Protein AF-A0A0S3SK06-F1 (afdb_monomer_lite)

Organism: NCBI:txid157739

Radius of gyration: 12.37 Å; chains: 1; bounding box: 25×28×30 Å

InterPro domains:
  IPR038765 Papain-like cysteine peptidase superfamily [SSF54001] (20-65)

Structure (mmCIF, N/CA/C/O backbone):
data_AF-A0A0S3SK06-F1
#
_entry.id   AF-A0A0S3SK06-F1
#
loop_
_atom_site.group_PDB
_atom_site.id
_atom_site.type_symbol
_atom_site.label_atom_id
_atom_site.label_alt_id
_atom_site.label_comp_id
_atom_site.label_asym_id
_atom_site.label_entity_id
_atom_site.label_seq_id
_atom_site.pdbx_PDB_ins_code
_at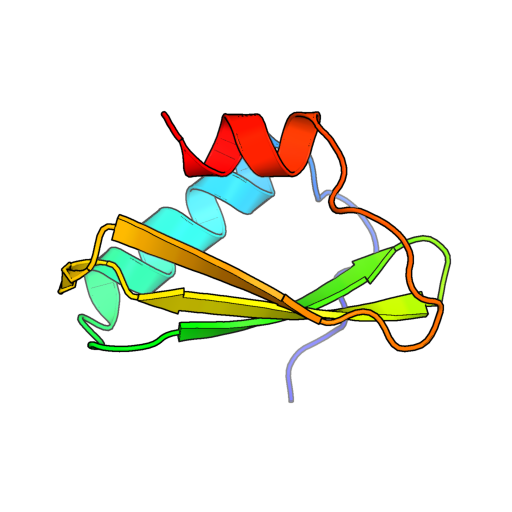om_site.Cartn_x
_atom_site.Cartn_y
_atom_site.Cartn_z
_atom_site.occupancy
_atom_site.B_iso_or_equiv
_atom_site.auth_seq_id
_atom_site.auth_comp_id
_atom_site.auth_asym_id
_atom_site.auth_atom_id
_atom_site.pdbx_PDB_model_num
ATOM 1 N N . PRO A 1 1 ? -6.933 17.369 -2.619 1.00 41.12 1 PRO A N 1
ATOM 2 C CA . PRO A 1 1 ? -6.070 16.605 -3.551 1.00 41.12 1 PRO A CA 1
ATOM 3 C C . PRO A 1 1 ? -4.591 16.873 -3.230 1.00 41.12 1 PRO A C 1
ATOM 5 O O . PRO A 1 1 ? -4.020 17.849 -3.703 1.00 41.12 1 PRO A O 1
ATOM 8 N N . GLN A 1 2 ? -4.012 16.0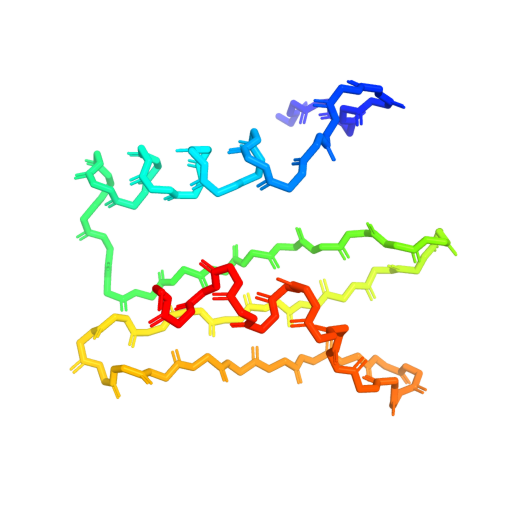76 -2.329 1.00 33.44 2 GLN A N 1
ATOM 9 C CA . GLN A 1 2 ? -2.639 16.267 -1.856 1.00 33.44 2 GLN A CA 1
ATOM 10 C C . GLN A 1 2 ? -1.667 15.384 -2.646 1.00 33.44 2 GLN A C 1
ATOM 12 O O . GLN A 1 2 ? -1.782 14.164 -2.640 1.00 33.44 2 GLN A O 1
ATOM 17 N N . THR A 1 3 ? -0.767 16.068 -3.358 1.00 43.62 3 THR A N 1
ATOM 18 C CA . THR A 1 3 ? 0.600 15.697 -3.767 1.00 43.62 3 THR A CA 1
ATOM 19 C C . THR A 1 3 ? 0.937 14.206 -3.888 1.00 43.62 3 THR A C 1
ATOM 21 O O . THR A 1 3 ? 1.106 13.509 -2.891 1.00 43.62 3 THR A O 1
ATOM 24 N N . ILE A 1 4 ? 1.196 13.764 -5.123 1.00 45.34 4 ILE A N 1
ATOM 25 C CA . ILE A 1 4 ? 2.009 12.574 -5.412 1.00 45.34 4 ILE A CA 1
ATOM 26 C C . ILE A 1 4 ? 3.392 12.837 -4.800 1.00 45.34 4 ILE A C 1
ATOM 28 O O . ILE A 1 4 ? 4.126 13.691 -5.291 1.00 45.34 4 ILE A O 1
ATOM 32 N N . GLN A 1 5 ? 3.709 12.184 -3.682 1.00 47.78 5 GLN A N 1
ATOM 33 C CA . GLN A 1 5 ? 4.942 12.430 -2.936 1.00 47.78 5 GLN A CA 1
ATOM 34 C C . GLN A 1 5 ? 6.150 11.910 -3.753 1.00 47.78 5 GLN A C 1
ATOM 36 O O . GLN A 1 5 ? 6.258 10.694 -3.937 1.00 47.78 5 GLN A O 1
ATOM 41 N N . PRO A 1 6 ? 7.041 12.779 -4.281 1.00 46.44 6 PRO A N 1
ATOM 42 C CA . PRO A 1 6 ? 8.018 12.383 -5.305 1.00 46.44 6 PRO A CA 1
ATOM 43 C C . PRO A 1 6 ? 9.322 11.778 -4.751 1.00 46.44 6 PRO A C 1
ATOM 45 O O . PRO A 1 6 ? 10.138 11.281 -5.522 1.00 46.44 6 PRO A O 1
ATOM 48 N N . SER A 1 7 ? 9.555 11.801 -3.435 1.00 48.00 7 SER A N 1
ATOM 49 C CA . SER A 1 7 ? 10.775 11.286 -2.795 1.00 48.00 7 SER A CA 1
ATOM 50 C C . SER A 1 7 ? 10.516 10.935 -1.320 1.00 48.00 7 SER A C 1
ATOM 52 O O . SER A 1 7 ? 9.672 11.556 -0.678 1.00 48.00 7 SER A O 1
ATOM 54 N N . GLY A 1 8 ? 11.202 9.913 -0.781 1.00 55.22 8 GLY A N 1
ATOM 55 C CA . GLY A 1 8 ? 11.095 9.516 0.642 1.00 55.22 8 GLY A CA 1
ATOM 56 C C . GLY A 1 8 ? 10.205 8.301 0.967 1.00 55.22 8 GLY A C 1
ATOM 57 O O . GLY A 1 8 ? 9.993 7.978 2.135 1.00 55.22 8 GLY A O 1
ATOM 58 N N . ASN A 1 9 ? 9.717 7.579 -0.044 1.00 70.38 9 ASN A N 1
ATOM 59 C CA . ASN A 1 9 ? 8.854 6.405 0.133 1.00 70.38 9 ASN A CA 1
ATOM 60 C C . ASN A 1 9 ? 9.656 5.102 0.314 1.00 70.38 9 ASN A C 1
ATOM 62 O O . ASN A 1 9 ? 9.594 4.200 -0.530 1.00 70.38 9 ASN A O 1
ATOM 66 N N . THR A 1 10 ? 10.425 5.001 1.403 1.00 82.19 10 THR A N 1
ATOM 67 C CA . THR A 1 10 ? 11.012 3.721 1.832 1.00 82.19 10 THR A CA 1
ATOM 68 C C . THR A 1 10 ? 9.902 2.707 2.137 1.00 82.19 10 THR A C 1
ATOM 70 O O . THR A 1 10 ? 8.739 3.068 2.327 1.00 82.19 10 THR A O 1
ATOM 73 N N . LEU A 1 11 ? 10.229 1.412 2.179 1.00 79.56 11 LEU A N 1
ATOM 74 C CA . LEU A 1 11 ? 9.238 0.389 2.539 1.00 79.56 11 LEU A CA 1
ATOM 75 C C . LEU A 1 11 ? 8.645 0.651 3.935 1.00 79.56 11 LEU A C 1
ATOM 77 O O . LEU A 1 11 ? 7.440 0.540 4.129 1.00 79.56 11 LEU A O 1
ATOM 81 N N . GLN A 1 12 ? 9.489 1.091 4.871 1.00 83.06 12 GLN A N 1
ATOM 82 C CA . GLN A 1 12 ? 9.100 1.429 6.240 1.00 83.06 12 GLN A CA 1
ATOM 83 C C . GLN A 1 12 ? 8.159 2.635 6.302 1.00 83.06 12 GLN A C 1
ATOM 85 O O . GLN A 1 12 ? 7.172 2.585 7.030 1.00 83.06 12 GLN A O 1
ATOM 90 N N . SER A 1 13 ? 8.408 3.701 5.528 1.00 84.25 13 SER A N 1
ATOM 91 C CA . SER A 1 13 ? 7.513 4.865 5.537 1.00 84.25 13 SER A CA 1
ATOM 92 C C . SER A 1 13 ? 6.151 4.543 4.920 1.00 84.25 13 SER A C 1
ATOM 94 O O . SER A 1 13 ? 5.129 4.967 5.455 1.00 84.25 13 SER A O 1
ATOM 96 N N . LYS A 1 14 ? 6.112 3.707 3.871 1.00 83.56 14 LYS A N 1
ATOM 97 C CA . LYS A 1 14 ? 4.860 3.178 3.300 1.00 83.56 14 LYS A CA 1
ATOM 98 C C . LYS A 1 14 ? 4.085 2.337 4.314 1.00 83.56 14 LYS A C 1
ATOM 100 O O . LYS A 1 14 ? 2.876 2.511 4.449 1.00 83.56 14 LYS A O 1
ATOM 105 N N . GLN A 1 15 ? 4.775 1.443 5.022 1.00 84.69 15 GLN A N 1
ATOM 106 C CA . GLN A 1 15 ? 4.169 0.596 6.046 1.00 84.69 15 GLN A CA 1
ATOM 107 C C . GLN A 1 15 ? 3.590 1.435 7.184 1.00 84.69 15 GLN A C 1
ATOM 109 O O . GLN A 1 15 ? 2.425 1.265 7.530 1.00 84.69 15 GLN A O 1
ATOM 114 N N . HIS A 1 16 ? 4.379 2.370 7.715 1.00 86.50 16 HIS A N 1
ATOM 115 C CA . HIS A 1 16 ? 3.955 3.246 8.797 1.00 86.50 16 HIS A CA 1
ATOM 116 C C . HIS A 1 16 ? 2.758 4.111 8.387 1.00 86.50 16 HIS A C 1
ATOM 118 O O . HIS A 1 16 ? 1.780 4.184 9.122 1.00 86.50 16 HIS A O 1
ATOM 124 N N . TYR A 1 17 ? 2.782 4.688 7.180 1.00 87.25 17 TYR A N 1
ATOM 125 C CA . TYR A 1 17 ? 1.654 5.452 6.647 1.00 87.25 17 TYR A CA 1
ATOM 126 C C . TYR A 1 17 ? 0.363 4.626 6.608 1.00 87.25 17 TYR A C 1
ATOM 128 O O . TYR A 1 17 ? -0.668 5.073 7.107 1.00 87.25 17 TYR A O 1
ATOM 136 N N . LEU A 1 18 ? 0.418 3.413 6.045 1.00 86.56 18 LEU A N 1
ATOM 137 C CA . LEU A 1 18 ? -0.752 2.540 5.972 1.00 86.56 18 LEU A CA 1
ATOM 138 C C . LEU A 1 18 ? -1.237 2.140 7.367 1.00 86.56 18 LEU A C 1
ATOM 140 O O . LEU A 1 18 ? -2.438 2.163 7.606 1.00 86.56 18 LEU A O 1
ATOM 144 N N . GLN A 1 19 ? -0.329 1.800 8.284 1.00 87.62 19 GLN A N 1
ATOM 145 C CA . GLN A 1 19 ? -0.678 1.430 9.657 1.00 87.62 19 GLN A CA 1
ATOM 146 C C . GLN A 1 19 ? -1.392 2.571 10.387 1.00 87.62 19 GLN A C 1
ATOM 148 O O . GLN A 1 19 ? -2.509 2.365 10.856 1.00 87.62 19 GLN A O 1
ATOM 153 N N . THR A 1 20 ? -0.802 3.768 10.416 1.00 89.81 20 THR A N 1
ATOM 154 C CA . THR A 1 20 ? -1.392 4.947 11.067 1.00 89.81 20 THR A CA 1
ATOM 155 C C . THR A 1 20 ? -2.741 5.298 10.447 1.00 89.81 20 THR A C 1
ATOM 157 O O . THR A 1 20 ? -3.735 5.446 11.151 1.00 89.81 20 THR A O 1
ATOM 160 N N . TRP A 1 21 ? -2.818 5.343 9.113 1.00 89.00 21 TRP A N 1
ATOM 161 C CA . TRP A 1 21 ? -4.064 5.671 8.424 1.00 89.00 21 TRP A CA 1
ATOM 162 C C . TRP A 1 21 ? -5.175 4.648 8.689 1.00 89.00 21 TRP A C 1
ATOM 164 O O . TRP A 1 21 ? -6.340 5.022 8.867 1.00 89.00 21 TRP A O 1
ATOM 174 N N . MET A 1 22 ? -4.842 3.354 8.724 1.00 91.00 22 MET A N 1
ATOM 175 C CA . MET A 1 22 ? -5.812 2.305 9.031 1.00 91.00 22 MET A CA 1
ATOM 176 C C . MET A 1 22 ? -6.289 2.382 10.485 1.00 91.00 22 MET A C 1
ATOM 178 O O . MET A 1 22 ? -7.500 2.314 10.707 1.00 91.00 22 MET A O 1
ATOM 182 N N . ASP A 1 23 ? -5.374 2.575 11.438 1.00 91.50 23 ASP A N 1
ATOM 183 C CA . ASP A 1 23 ? -5.679 2.658 12.871 1.00 91.50 23 ASP A CA 1
ATOM 184 C C . ASP A 1 23 ? -6.579 3.857 13.211 1.00 91.50 23 ASP A C 1
ATOM 186 O O . ASP A 1 23 ? -7.570 3.725 13.935 1.00 91.50 23 ASP A O 1
ATOM 190 N N . GLU A 1 24 ? -6.310 5.017 12.608 1.00 93.38 24 GLU A N 1
ATOM 191 C CA . GLU A 1 24 ? -7.100 6.231 12.825 1.00 93.38 24 GLU A CA 1
ATOM 192 C C . GLU A 1 24 ? -8.497 6.142 12.198 1.00 93.38 24 GLU A C 1
ATOM 194 O O . GLU A 1 24 ? -9.494 6.540 12.805 1.00 93.38 24 GLU A O 1
ATOM 199 N N . SER A 1 25 ? -8.594 5.629 10.969 1.00 93.44 25 SER A N 1
ATOM 200 C CA . SER A 1 25 ? -9.840 5.702 10.195 1.00 93.44 25 SER A CA 1
ATOM 201 C C . SER A 1 25 ? -10.803 4.532 10.413 1.00 93.44 25 SER A C 1
ATOM 203 O O . SER A 1 25 ? -11.989 4.682 10.103 1.00 93.44 25 SER A O 1
ATOM 205 N N . LYS A 1 26 ? -10.320 3.389 10.929 1.00 93.81 26 LYS A N 1
ATOM 206 C CA . LYS A 1 26 ? -11.113 2.209 11.341 1.00 93.81 26 LYS A CA 1
ATOM 207 C C . LYS A 1 26 ? -12.171 1.778 10.315 1.00 93.81 26 LYS A C 1
ATOM 209 O O . LYS A 1 26 ? -13.325 1.515 10.656 1.00 93.81 26 LYS A O 1
ATOM 214 N N . ARG A 1 27 ? -11.797 1.752 9.034 1.00 94.94 27 ARG A N 1
ATOM 215 C CA . ARG A 1 27 ? -12.676 1.375 7.920 1.00 94.94 27 ARG A CA 1
ATOM 216 C C . ARG A 1 27 ? -12.680 -0.138 7.718 1.00 94.94 27 ARG A C 1
ATOM 218 O O . ARG A 1 27 ? -11.705 -0.827 7.993 1.00 94.94 27 ARG A O 1
ATOM 225 N N . ASP A 1 28 ? -13.775 -0.652 7.167 1.00 95.69 28 ASP A N 1
ATOM 226 C CA . ASP A 1 28 ? -13.882 -2.075 6.821 1.00 95.69 28 ASP A CA 1
ATOM 227 C C . ASP A 1 28 ? -13.097 -2.443 5.555 1.00 95.69 28 ASP A C 1
ATOM 229 O O . ASP A 1 28 ? -12.655 -3.584 5.399 1.00 95.69 28 ASP A O 1
ATOM 233 N N . VAL A 1 29 ? -12.942 -1.477 4.645 1.00 95.25 29 VAL A N 1
ATOM 234 C CA . VAL A 1 29 ? -12.282 -1.633 3.347 1.00 95.25 29 VAL A CA 1
ATOM 235 C C . VAL A 1 29 ? -11.446 -0.395 3.056 1.00 95.25 29 VAL A C 1
ATOM 237 O O . VAL A 1 29 ? -11.918 0.733 3.213 1.00 95.25 29 VAL A O 1
ATOM 240 N N . TYR A 1 30 ? -10.227 -0.615 2.573 1.00 94.12 30 TYR A N 1
ATOM 241 C CA . TYR A 1 30 ? -9.296 0.437 2.185 1.00 94.12 30 TYR A CA 1
ATOM 242 C C . TYR A 1 30 ? -8.949 0.314 0.707 1.00 94.12 30 TYR A C 1
ATOM 244 O O . TYR A 1 30 ? -8.482 -0.733 0.257 1.00 94.12 30 TYR A O 1
ATOM 252 N N . ILE A 1 31 ? -9.167 1.398 -0.038 1.00 94.56 31 ILE A N 1
ATOM 253 C CA . ILE A 1 31 ? -8.823 1.508 -1.456 1.00 94.56 31 ILE A CA 1
ATOM 254 C C . ILE A 1 31 ? -7.523 2.300 -1.550 1.00 94.56 31 ILE A C 1
ATOM 256 O O . ILE A 1 31 ? -7.497 3.497 -1.270 1.00 94.56 31 ILE A O 1
ATOM 260 N N . VAL A 1 32 ? -6.443 1.619 -1.921 1.00 91.75 32 VAL A N 1
ATOM 261 C CA . VAL A 1 32 ? -5.087 2.165 -1.918 1.00 91.75 32 VAL A CA 1
ATOM 262 C C . VAL A 1 32 ? -4.597 2.281 -3.363 1.00 91.75 32 VAL A C 1
ATOM 264 O O . VAL A 1 32 ? -4.187 1.274 -3.954 1.00 91.75 32 VAL A O 1
ATOM 267 N N . PRO A 1 33 ? -4.648 3.479 -3.971 1.00 91.50 33 PRO A N 1
ATOM 268 C CA . PRO A 1 33 ? -4.008 3.705 -5.258 1.00 91.50 33 PRO A CA 1
ATOM 269 C C . PRO A 1 33 ? -2.488 3.622 -5.084 1.00 91.50 33 PRO A C 1
ATOM 271 O O . PRO A 1 33 ? -1.914 4.234 -4.184 1.00 91.50 33 PRO A O 1
ATOM 274 N N . TYR A 1 34 ? -1.831 2.859 -5.950 1.00 86.88 34 TYR A N 1
ATOM 275 C CA . TYR A 1 34 ? -0.394 2.616 -5.897 1.00 86.88 34 TYR A CA 1
ATOM 276 C C . TYR A 1 34 ? 0.244 2.939 -7.246 1.00 86.88 34 TYR A C 1
ATOM 278 O O . TYR A 1 34 ? -0.250 2.496 -8.281 1.00 86.88 34 TYR A O 1
ATOM 286 N N . ILE A 1 35 ? 1.339 3.701 -7.243 1.00 86.50 35 ILE A N 1
ATOM 287 C CA . ILE A 1 35 ? 2.089 4.044 -8.455 1.00 86.50 35 ILE A CA 1
ATOM 288 C C . ILE A 1 35 ? 3.486 3.426 -8.408 1.00 86.50 35 ILE A C 1
ATOM 290 O O . ILE A 1 35 ? 4.218 3.577 -7.429 1.00 86.50 35 ILE A O 1
ATOM 294 N N . ASP A 1 36 ? 3.866 2.740 -9.484 1.00 83.06 36 ASP A N 1
ATOM 295 C CA . ASP A 1 36 ? 5.196 2.156 -9.660 1.00 83.06 36 ASP A CA 1
ATOM 296 C C . ASP A 1 36 ? 5.617 2.225 -11.125 1.00 83.06 36 ASP A C 1
ATOM 298 O O . ASP A 1 36 ? 4.882 1.797 -12.014 1.00 83.06 36 ASP A O 1
ATOM 302 N N . GLY A 1 37 ? 6.793 2.801 -11.390 1.00 86.38 37 GLY A N 1
ATOM 303 C CA . GLY A 1 37 ? 7.299 2.975 -12.756 1.00 86.38 37 GLY A CA 1
ATOM 304 C C . GLY A 1 37 ? 6.302 3.678 -13.684 1.00 86.38 37 GLY A C 1
ATOM 305 O O . GLY A 1 37 ? 6.067 3.207 -14.795 1.00 86.38 37 GLY A O 1
ATOM 306 N N . SER A 1 38 ? 5.662 4.749 -13.200 1.00 87.50 38 SER A N 1
ATOM 307 C CA . SER A 1 38 ? 4.624 5.515 -13.915 1.00 87.50 38 SER A CA 1
ATOM 308 C C . SER A 1 38 ? 3.359 4.726 -14.275 1.00 87.50 38 SER A C 1
ATOM 310 O O . SER A 1 38 ? 2.553 5.180 -15.085 1.00 87.50 38 SER A O 1
ATOM 312 N N . HIS A 1 39 ? 3.152 3.558 -13.666 1.00 90.25 39 HIS A N 1
ATOM 313 C CA . HIS A 1 39 ? 1.958 2.750 -13.851 1.00 90.25 39 HIS A CA 1
ATOM 314 C C . HIS A 1 39 ? 1.115 2.727 -12.574 1.00 90.25 39 HIS A C 1
ATOM 316 O O . HIS A 1 39 ? 1.607 2.372 -11.502 1.00 90.25 39 HIS A O 1
ATOM 322 N N . TRP A 1 40 ? -0.161 3.096 -12.704 1.00 93.19 40 TRP A N 1
ATOM 323 C CA . TRP A 1 40 ? -1.132 3.029 -11.615 1.00 93.19 40 TRP A CA 1
ATOM 324 C C . TRP A 1 40 ? -1.703 1.626 -11.454 1.00 93.19 40 TRP A C 1
ATOM 326 O O . TRP A 1 40 ? -2.078 0.956 -12.416 1.00 93.19 40 TRP A O 1
ATOM 336 N N . GLN A 1 41 ? -1.795 1.213 -10.202 1.00 92.88 41 GLN A N 1
ATOM 337 C CA . GLN A 1 41 ? -2.312 -0.062 -9.743 1.00 92.88 41 GLN A CA 1
ATOM 338 C C . GLN A 1 41 ? -3.251 0.209 -8.570 1.00 92.88 41 GLN A C 1
ATOM 340 O O . GLN A 1 41 ? -3.181 1.261 -7.926 1.00 92.88 41 GLN A O 1
ATOM 345 N N . LEU A 1 42 ? -4.146 -0.733 -8.297 1.00 94.31 42 LEU A N 1
ATOM 346 C CA . LEU A 1 42 ? -5.092 -0.611 -7.201 1.00 94.31 42 LEU A CA 1
ATOM 347 C C . LEU A 1 42 ? -4.934 -1.783 -6.248 1.00 94.31 42 LEU A C 1
ATOM 349 O O . LEU A 1 42 ? -5.011 -2.944 -6.649 1.00 94.31 42 LEU A O 1
ATOM 353 N N . MET A 1 43 ? -4.760 -1.461 -4.975 1.00 92.94 43 MET A N 1
ATOM 354 C CA . MET A 1 43 ? -4.773 -2.430 -3.897 1.00 92.94 43 MET A CA 1
ATOM 355 C C . MET A 1 43 ? -6.020 -2.217 -3.042 1.00 92.94 43 MET A C 1
ATOM 357 O O . MET A 1 43 ? -6.343 -1.090 -2.671 1.00 92.94 43 MET A O 1
ATOM 361 N N . VAL A 1 44 ? -6.719 -3.303 -2.729 1.00 94.25 44 VAL A N 1
ATOM 362 C CA . VAL A 1 44 ? -7.870 -3.298 -1.820 1.00 94.25 44 VAL A CA 1
ATOM 363 C C . VAL A 1 44 ? -7.522 -4.135 -0.601 1.00 94.25 44 VAL A C 1
ATOM 365 O O . VAL A 1 44 ? -7.251 -5.328 -0.739 1.00 94.25 44 VAL A O 1
ATOM 368 N N . ILE A 1 45 ? -7.524 -3.517 0.579 1.00 92.62 45 ILE A N 1
ATOM 369 C CA . ILE A 1 45 ? -7.248 -4.184 1.857 1.00 92.62 45 ILE A CA 1
ATOM 370 C C . ILE A 1 45 ? -8.569 -4.356 2.605 1.00 92.62 45 ILE A C 1
ATOM 372 O O . ILE A 1 45 ? -9.314 -3.392 2.789 1.00 92.62 45 ILE A O 1
ATOM 376 N N . ILE A 1 46 ? -8.847 -5.584 3.044 1.00 94.25 46 ILE A N 1
ATOM 377 C CA . ILE A 1 46 ? -10.036 -5.950 3.820 1.00 94.25 46 ILE A CA 1
ATOM 378 C C . ILE A 1 46 ? -9.562 -6.613 5.124 1.00 94.25 46 ILE A C 1
ATOM 380 O O . ILE A 1 46 ? -9.444 -7.845 5.172 1.00 94.25 46 ILE A O 1
ATOM 384 N N . PRO A 1 47 ? -9.271 -5.834 6.188 1.00 90.75 47 PRO A N 1
ATOM 385 C CA . PRO A 1 47 ? -8.649 -6.363 7.404 1.00 90.75 47 PRO A CA 1
ATOM 386 C C . PRO A 1 47 ? -9.480 -7.450 8.083 1.00 90.75 47 PRO A C 1
ATOM 388 O O . PRO A 1 47 ? -8.947 -8.495 8.440 1.00 90.75 47 PRO A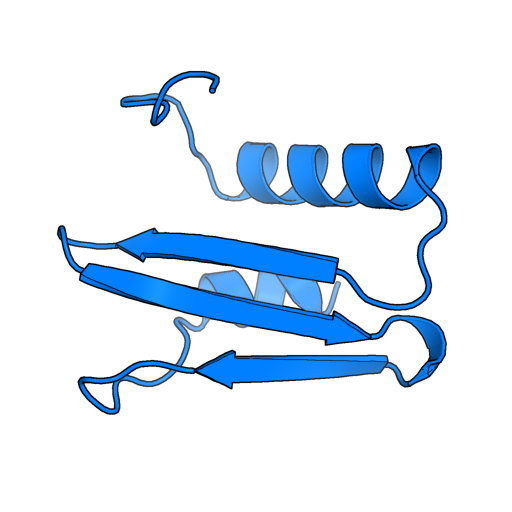 O 1
ATOM 391 N N . LYS A 1 48 ? -10.806 -7.266 8.156 1.00 92.12 48 LYS A N 1
ATOM 392 C CA . LYS A 1 48 ? -11.736 -8.245 8.750 1.00 92.12 48 LYS A CA 1
ATOM 393 C C . LYS A 1 48 ? -11.727 -9.613 8.059 1.00 92.12 48 LYS A C 1
ATOM 395 O O . LYS A 1 48 ? -12.192 -10.586 8.638 1.00 92.12 48 LYS A O 1
ATOM 400 N N . GLN A 1 49 ? -11.243 -9.684 6.818 1.00 93.50 49 GLN A N 1
ATOM 401 C CA . GLN A 1 49 ? -11.141 -10.929 6.054 1.00 93.50 49 GLN A CA 1
ATOM 402 C C . GLN A 1 49 ? -9.695 -11.395 5.866 1.00 93.50 49 GLN A C 1
ATOM 404 O O . GLN A 1 49 ? -9.492 -12.413 5.208 1.00 93.50 49 GLN A O 1
ATOM 409 N N . TYR A 1 50 ? -8.701 -10.657 6.372 1.00 89.19 50 TYR A N 1
ATOM 410 C CA . TYR A 1 50 ? -7.278 -10.893 6.098 1.00 89.19 50 TYR A CA 1
ATOM 411 C C . TYR A 1 50 ? -6.972 -10.998 4.594 1.00 89.19 50 TYR A C 1
ATOM 413 O O . TYR A 1 50 ? -6.133 -11.787 4.158 1.00 89.19 50 TYR A O 1
ATOM 421 N N . LYS A 1 51 ? -7.694 -10.220 3.774 1.00 90.81 51 LYS A N 1
ATOM 422 C CA . LYS A 1 51 ? -7.583 -10.257 2.312 1.00 90.81 51 LYS A CA 1
ATOM 423 C C . LYS A 1 51 ? -6.982 -8.980 1.765 1.00 90.81 51 LYS A C 1
ATOM 425 O O . LYS A 1 51 ? -7.350 -7.876 2.163 1.00 90.81 51 LYS A O 1
ATOM 430 N N . ILE A 1 52 ? -6.118 -9.173 0.777 1.00 90.81 52 ILE A N 1
ATOM 431 C CA . ILE A 1 52 ? -5.536 -8.111 -0.032 1.00 90.81 52 ILE A CA 1
ATOM 432 C C . ILE A 1 52 ? -5.729 -8.496 -1.487 1.00 90.81 52 ILE A C 1
ATOM 434 O O . ILE A 1 52 ? -5.343 -9.588 -1.906 1.00 90.81 52 ILE A O 1
ATOM 438 N N . ILE A 1 53 ? -6.358 -7.607 -2.245 1.00 93.81 53 ILE A N 1
ATOM 439 C CA . ILE A 1 53 ? -6.662 -7.815 -3.656 1.00 93.81 53 ILE A CA 1
ATOM 440 C C . ILE A 1 53 ? -5.846 -6.815 -4.463 1.00 93.81 53 ILE A C 1
ATOM 442 O O . ILE A 1 53 ? -5.843 -5.622 -4.163 1.00 93.81 53 ILE A O 1
ATOM 446 N N . TRP A 1 54 ? -5.153 -7.315 -5.482 1.00 94.62 54 TRP A N 1
ATOM 447 C CA . TRP A 1 54 ? -4.292 -6.521 -6.348 1.00 94.62 54 TRP A CA 1
ATOM 448 C C . TRP A 1 54 ? -4.864 -6.457 -7.757 1.00 94.62 54 TRP A C 1
ATOM 450 O O . TRP A 1 54 ? -5.017 -7.485 -8.418 1.00 94.62 54 TRP A O 1
ATOM 460 N N . PHE A 1 55 ? -5.125 -5.247 -8.235 1.00 95.75 55 PHE A N 1
ATOM 461 C CA . PHE A 1 55 ? -5.546 -4.981 -9.599 1.00 95.75 55 PHE A CA 1
ATOM 462 C C . PHE A 1 55 ? -4.442 -4.234 -10.339 1.00 95.75 55 PHE A C 1
ATOM 464 O O . PHE A 1 55 ? -3.977 -3.170 -9.927 1.00 95.75 55 PHE A O 1
ATOM 471 N N . CYS A 1 56 ? -4.044 -4.789 -11.477 1.00 95.06 56 CYS A N 1
ATOM 472 C CA . CYS A 1 56 ? -3.098 -4.172 -12.388 1.00 95.06 56 CYS A CA 1
ATOM 473 C C . CYS A 1 56 ? -3.594 -4.409 -13.811 1.00 95.06 56 CYS A C 1
ATOM 475 O O . CYS A 1 56 ? -3.705 -5.556 -14.241 1.00 95.06 56 CYS A O 1
ATOM 477 N N . SER A 1 57 ? -3.882 -3.331 -14.542 1.00 96.44 57 SER A N 1
ATOM 478 C CA . SER A 1 57 ? -4.376 -3.417 -15.923 1.00 96.44 57 SER A CA 1
ATOM 479 C C . SER A 1 57 ? -3.331 -3.955 -16.902 1.00 96.44 57 SER A C 1
ATOM 481 O O . SER A 1 57 ? -3.685 -4.435 -17.969 1.00 96.44 57 SER A O 1
ATOM 483 N N . LEU A 1 58 ? -2.050 -3.943 -16.525 1.00 95.94 58 LEU A N 1
ATOM 484 C CA . LEU A 1 58 ? -0.971 -4.597 -17.270 1.00 95.94 58 LEU A CA 1
ATOM 485 C C . LEU A 1 58 ? -0.729 -6.051 -16.833 1.00 95.94 58 LEU A C 1
ATOM 487 O O . LEU A 1 58 ? 0.306 -6.622 -17.168 1.00 95.94 58 LEU A O 1
ATOM 491 N N . HIS A 1 59 ? -1.626 -6.633 -16.030 1.00 93.44 59 HIS A N 1
ATOM 492 C CA . HIS A 1 59 ? -1.525 -7.999 -15.502 1.00 93.44 59 HIS A CA 1
ATOM 493 C C . HIS A 1 59 ? -0.212 -8.30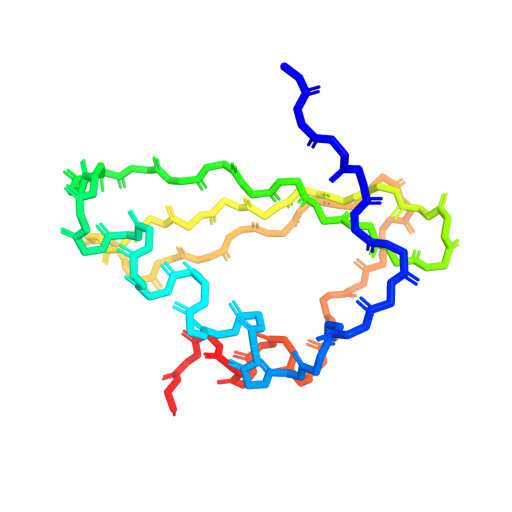1 -14.751 1.00 93.44 59 HIS A C 1
ATOM 495 O O . HIS A 1 59 ? 0.192 -9.457 -14.610 1.00 93.44 59 HIS A O 1
ATOM 501 N N . ARG A 1 60 ? 0.465 -7.269 -14.227 1.00 91.62 60 ARG A N 1
ATOM 502 C CA . ARG A 1 60 ? 1.682 -7.437 -13.422 1.00 91.62 60 ARG A CA 1
ATOM 503 C C . ARG A 1 60 ? 1.321 -7.952 -12.033 1.00 91.62 60 ARG A C 1
ATOM 505 O O . ARG A 1 60 ? 0.386 -7.463 -11.395 1.00 91.62 60 ARG A O 1
ATOM 512 N N . LYS A 1 61 ? 2.111 -8.907 -11.544 1.00 90.81 61 LYS A N 1
ATOM 513 C CA . LYS A 1 61 ? 1.997 -9.423 -10.175 1.00 90.81 61 LYS A CA 1
ATOM 514 C C . LYS A 1 61 ? 2.437 -8.369 -9.156 1.00 90.81 61 LYS A C 1
ATOM 516 O O . LYS A 1 61 ? 3.242 -7.490 -9.462 1.00 90.81 61 LYS A O 1
ATOM 521 N N . MET A 1 62 ? 1.922 -8.488 -7.935 1.00 88.06 62 MET A N 1
ATOM 522 C CA . MET A 1 62 ? 2.355 -7.667 -6.806 1.00 88.06 62 MET A CA 1
ATOM 523 C C . MET A 1 62 ? 3.825 -7.959 -6.468 1.00 88.06 62 MET A C 1
ATOM 525 O O . MET A 1 62 ? 4.235 -9.122 -6.463 1.00 88.06 62 MET A O 1
ATOM 529 N N . LYS A 1 63 ? 4.616 -6.914 -6.191 1.00 84.88 63 LYS A N 1
ATOM 530 C CA . LYS A 1 63 ? 6.025 -7.063 -5.790 1.00 84.88 63 LYS A CA 1
ATOM 531 C C . LYS A 1 63 ? 6.130 -7.792 -4.446 1.00 84.88 63 LYS A C 1
ATOM 533 O O . LYS A 1 63 ? 5.314 -7.556 -3.556 1.00 84.88 63 LYS A O 1
ATOM 538 N N . THR A 1 64 ? 7.152 -8.635 -4.295 1.00 83.00 64 THR A N 1
ATOM 539 C CA . THR A 1 64 ? 7.372 -9.444 -3.084 1.00 83.00 64 THR A CA 1
ATOM 540 C C . THR A 1 64 ? 7.518 -8.579 -1.838 1.00 83.00 64 THR A C 1
ATOM 542 O O . THR A 1 64 ? 6.836 -8.840 -0.859 1.00 83.00 64 THR A O 1
ATOM 545 N N . ASP A 1 65 ? 8.292 -7.495 -1.895 1.00 78.94 65 ASP A N 1
ATOM 546 C CA . ASP A 1 65 ? 8.504 -6.616 -0.735 1.00 78.94 65 ASP A CA 1
ATOM 547 C C . ASP A 1 65 ? 7.201 -5.985 -0.233 1.00 78.94 65 ASP A C 1
ATOM 549 O O . ASP A 1 65 ? 6.978 -5.875 0.970 1.00 78.94 65 ASP A O 1
ATOM 553 N N . LEU A 1 66 ? 6.305 -5.621 -1.158 1.00 77.06 66 LEU A N 1
ATOM 554 C CA . LEU A 1 66 ? 4.986 -5.088 -0.818 1.00 77.06 66 LEU A CA 1
ATOM 555 C C . LEU A 1 66 ? 4.101 -6.174 -0.197 1.00 77.06 66 LEU A C 1
ATOM 557 O O . LEU A 1 66 ? 3.341 -5.898 0.723 1.00 77.06 66 LEU A O 1
ATOM 561 N N . ARG A 1 67 ? 4.223 -7.417 -0.675 1.00 79.50 67 ARG A N 1
ATOM 562 C CA . ARG A 1 67 ? 3.533 -8.570 -0.091 1.00 79.50 67 ARG A CA 1
ATOM 563 C C . ARG A 1 67 ? 3.989 -8.826 1.338 1.00 79.50 67 ARG A C 1
ATOM 565 O O . ARG A 1 67 ? 3.138 -8.948 2.209 1.00 79.50 67 ARG A O 1
ATOM 572 N N . THR A 1 68 ? 5.298 -8.856 1.565 1.00 80.25 68 THR A N 1
ATOM 573 C CA . THR A 1 68 ? 5.893 -9.073 2.886 1.00 80.25 68 THR A CA 1
ATOM 574 C C . THR A 1 68 ? 5.501 -7.958 3.852 1.00 80.25 68 THR A C 1
ATOM 576 O O . THR A 1 68 ? 5.021 -8.242 4.941 1.00 80.25 68 THR A O 1
ATOM 579 N N . MET A 1 69 ? 5.582 -6.693 3.421 1.00 77.44 69 MET A N 1
ATOM 580 C CA . MET A 1 69 ? 5.173 -5.527 4.219 1.00 77.44 69 MET A CA 1
ATOM 581 C C . MET A 1 69 ? 3.736 -5.632 4.753 1.00 77.44 69 MET A C 1
ATOM 583 O O . MET A 1 69 ? 3.433 -5.128 5.831 1.00 77.44 69 MET A O 1
ATOM 587 N N . LEU A 1 70 ? 2.839 -6.259 3.992 1.00 71.12 70 LEU A N 1
ATOM 588 C CA . LEU A 1 70 ? 1.424 -6.371 4.341 1.00 71.12 70 LEU A CA 1
ATOM 589 C C . LEU A 1 70 ? 1.0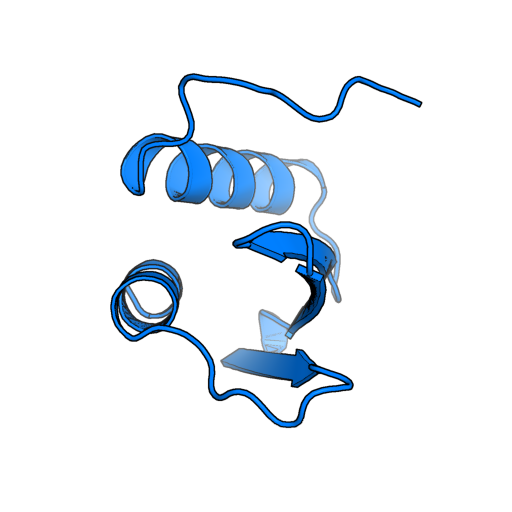82 -7.633 5.144 1.00 71.12 70 LEU A C 1
ATOM 591 O O . LEU A 1 70 ? -0.036 -7.736 5.645 1.00 71.12 70 LEU A O 1
ATOM 595 N N . GLN A 1 71 ? 1.999 -8.597 5.230 1.00 68.94 71 GLN A N 1
ATOM 596 C CA . GLN A 1 71 ? 1.784 -9.866 5.931 1.00 68.94 71 GLN A CA 1
ATOM 597 C C . GLN A 1 71 ? 2.339 -9.875 7.363 1.00 68.94 71 GLN A C 1
ATOM 599 O O . GLN A 1 71 ? 1.917 -10.737 8.132 1.00 68.94 71 GLN A O 1
ATOM 604 N N . GLY A 1 7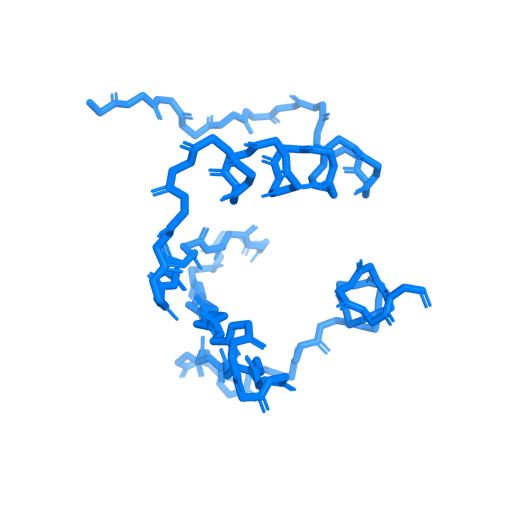2 ? 3.164 -8.885 7.731 1.00 56.84 72 GLY A N 1
ATOM 605 C CA . GLY A 1 72 ? 3.819 -8.812 9.041 1.00 56.84 72 GLY A CA 1
ATOM 606 C C . GLY A 1 72 ? 5.118 -9.596 9.062 1.00 56.84 72 GLY A C 1
ATOM 607 O O . GLY A 1 72 ? 5.061 -10.828 8.863 1.00 56.84 72 GLY A O 1
#

Foldseek 3Di:
DDDPDPDDDDLVVVLVVVVVVCVVPVDQKDWDWDDDPNAIKIWIDGPVVRDIDTGGPVPDDDDPSNVVSSVD

Secondary structure (DSSP, 8-state):
------S---HHHHHHHHHHHHHHH--S-EEEEEEETTEEEEEEEEGGGTEEEEE-TT-PPPPHHHHHHHH-

pLDDT: mean 83.22, std 15.37, range [33.44, 96.44]

Sequence (72 aa):
PQTIQPSGNTLQSKQHYLQTWMDESKRDVYIVPYIDGSHWQLMVIIPKQYKIIWFCSLHRKMKTDLRTMLQG